Protein AF-A0A4Y2M8H1-F1 (afdb_monomer)

InterPro domains:
  IPR008042 Retrotransposon Pao-like, RNAseH-like domain [PF05380] (4-107)

pLDDT: mean 89.8, std 8.6, range [63.19, 97.5]

Nearest PDB structures (foldseek):
  6hix-assembly1_AJ  TM=5.050E-01  e=6.287E+00  Trypanosoma brucei brucei
  6xbw-assembly1_H  TM=2.424E-01  e=5.161E+00  Bos taurus

Structure (mmCIF, N/CA/C/O backbone):
data_AF-A0A4Y2M8H1-F1
#
_entry.id   AF-A0A4Y2M8H1-F1
#
loop_
_atom_site.group_PDB
_atom_site.id
_atom_site.type_symbol
_atom_site.label_atom_id
_atom_site.label_alt_id
_atom_site.label_comp_id
_atom_site.label_asym_id
_atom_site.label_entity_id
_atom_site.label_seq_id
_atom_site.pdbx_PDB_ins_code
_atom_site.Cartn_x
_atom_site.Cartn_y
_atom_site.Cartn_z
_atom_site.occupancy
_atom_site.B_iso_or_equiv
_atom_site.auth_seq_id
_atom_site.auth_comp_id
_atom_site.auth_asym_id
_atom_site.auth_atom_id
_atom_site.pdbx_PDB_model_num
ATOM 1 N N . MET A 1 1 ? -15.672 5.999 8.073 1.00 78.94 1 MET A N 1
ATOM 2 C CA . MET A 1 1 ? -15.414 4.549 7.891 1.00 78.94 1 MET A CA 1
ATOM 3 C C . MET A 1 1 ? -15.674 3.854 9.228 1.00 78.94 1 MET A C 1
ATOM 5 O O . MET A 1 1 ? -15.586 4.532 10.241 1.00 78.94 1 MET A O 1
ATOM 9 N N . GLY A 1 2 ? -16.079 2.578 9.264 1.00 87.12 2 GLY A N 1
ATOM 10 C CA . GLY A 1 2 ? -16.367 1.887 10.535 1.00 87.12 2 GLY A CA 1
ATOM 11 C C . GLY A 1 2 ? -15.095 1.478 11.292 1.00 87.12 2 GLY A C 1
ATOM 12 O O . GLY A 1 2 ? -14.047 1.300 10.670 1.00 87.12 2 GLY A O 1
ATOM 13 N N . ASN A 1 3 ? -15.206 1.294 12.612 1.00 91.75 3 ASN A N 1
ATOM 14 C CA . ASN A 1 3 ? -14.083 1.079 13.544 1.00 91.75 3 ASN A CA 1
ATOM 15 C C . ASN A 1 3 ? -14.041 -0.352 14.123 1.00 91.75 3 ASN A C 1
ATOM 17 O O . ASN A 1 3 ? -13.780 -0.539 15.311 1.00 91.75 3 ASN A O 1
ATOM 21 N N . THR A 1 4 ? -14.334 -1.355 13.293 1.00 96.56 4 THR A N 1
ATOM 22 C CA . THR A 1 4 ? -14.223 -2.787 13.633 1.00 96.56 4 THR A CA 1
ATOM 23 C C . THR A 1 4 ? -13.208 -3.465 12.724 1.00 96.56 4 THR A C 1
ATOM 25 O O . THR A 1 4 ? -12.966 -2.995 11.607 1.00 96.56 4 THR A O 1
ATOM 28 N N . LYS A 1 5 ? -12.652 -4.604 13.149 1.00 96.12 5 LYS A N 1
ATOM 29 C CA . LYS A 1 5 ? -11.734 -5.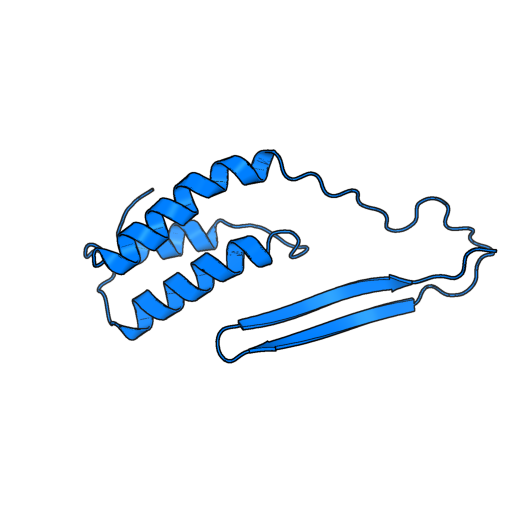406 12.325 1.00 96.12 5 LYS A CA 1
ATOM 30 C C . LYS A 1 5 ? -12.327 -5.727 10.949 1.00 96.12 5 LYS A C 1
ATOM 32 O O . LYS A 1 5 ? -11.655 -5.542 9.932 1.00 96.12 5 LYS A O 1
ATOM 37 N N . ARG A 1 6 ? -13.605 -6.125 10.899 1.00 96.88 6 ARG A N 1
ATOM 38 C CA . ARG A 1 6 ? -14.346 -6.375 9.651 1.00 96.88 6 ARG A CA 1
ATOM 39 C C . ARG A 1 6 ? -14.387 -5.141 8.754 1.00 96.88 6 ARG A C 1
ATOM 41 O O . ARG A 1 6 ? -14.130 -5.247 7.556 1.00 96.88 6 ARG A O 1
ATOM 48 N N . SER A 1 7 ? -14.703 -3.979 9.321 1.00 96.19 7 SER A N 1
ATOM 49 C CA . SER A 1 7 ? -14.792 -2.725 8.570 1.00 96.19 7 SER A CA 1
ATOM 50 C C . SER A 1 7 ? -13.434 -2.291 8.013 1.00 96.19 7 SER A C 1
ATOM 52 O O . SER A 1 7 ? -13.357 -1.903 6.844 1.00 96.19 7 SER A O 1
ATOM 54 N N . VAL A 1 8 ? -12.361 -2.400 8.806 1.00 96.50 8 VAL A N 1
ATOM 55 C CA . VAL A 1 8 ? -10.994 -2.103 8.348 1.00 96.50 8 VAL A CA 1
ATOM 56 C C . VAL A 1 8 ? -10.633 -3.004 7.173 1.00 96.50 8 VAL A C 1
ATOM 58 O O . VAL A 1 8 ? -10.349 -2.498 6.093 1.00 96.50 8 VAL A O 1
ATOM 61 N N . LEU A 1 9 ? -10.729 -4.328 7.335 1.00 95.75 9 LEU A N 1
ATOM 62 C CA . LEU A 1 9 ? -10.418 -5.295 6.275 1.00 95.75 9 LEU A CA 1
ATOM 63 C C . LEU A 1 9 ? -11.241 -5.047 5.007 1.00 95.75 9 LEU A C 1
ATOM 65 O O . LEU A 1 9 ? -10.680 -4.973 3.915 1.00 95.75 9 LEU A O 1
ATOM 69 N N . SER A 1 10 ? -12.556 -4.854 5.151 1.00 95.94 10 SER A N 1
ATOM 70 C CA . SER A 1 10 ? -13.438 -4.546 4.023 1.00 95.94 10 SER A CA 1
ATOM 71 C C . SER A 1 10 ? -13.049 -3.252 3.314 1.00 95.94 10 SER A C 1
ATOM 73 O O . SER A 1 10 ? -13.304 -3.131 2.119 1.00 95.94 10 SER A O 1
ATOM 75 N N . THR A 1 11 ? -12.510 -2.266 4.029 1.00 95.38 11 THR A N 1
ATOM 76 C CA . THR A 1 11 ? -12.099 -0.994 3.431 1.00 95.38 11 THR A CA 1
ATOM 77 C C . THR A 1 11 ? -10.748 -1.133 2.740 1.00 95.38 11 THR A C 1
ATOM 79 O O . THR A 1 11 ? -10.608 -0.717 1.594 1.00 95.38 11 THR A O 1
ATOM 82 N N . VAL A 1 12 ? -9.777 -1.783 3.386 1.00 94.75 12 VAL A N 1
ATOM 83 C CA . VAL A 1 12 ? -8.449 -2.053 2.812 1.00 94.75 12 VAL A CA 1
ATOM 84 C C . VAL A 1 12 ? -8.559 -2.880 1.534 1.00 94.75 12 VAL A C 1
ATOM 86 O O . VAL A 1 12 ? -7.887 -2.578 0.554 1.00 94.75 12 VAL A O 1
ATOM 89 N N . ALA A 1 13 ? -9.451 -3.873 1.503 1.00 94.31 13 ALA A N 1
ATOM 90 C CA . ALA A 1 13 ? -9.683 -4.712 0.329 1.00 94.31 13 ALA A CA 1
ATOM 91 C C . ALA A 1 13 ? -10.260 -3.953 -0.882 1.00 94.31 13 ALA A C 1
AT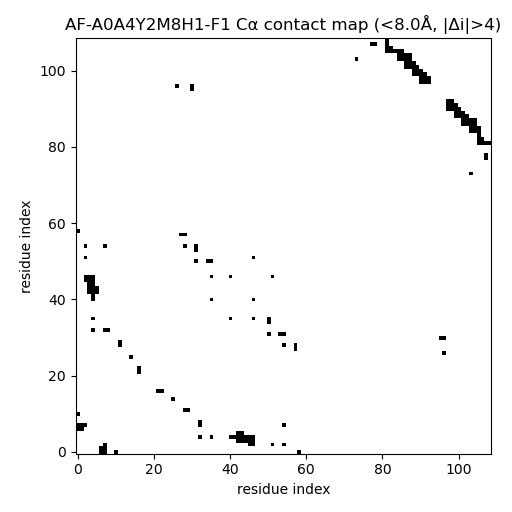OM 93 O O . ALA A 1 13 ? -10.177 -4.446 -2.002 1.00 94.31 13 ALA A O 1
ATOM 94 N N . ARG A 1 14 ? -10.838 -2.759 -0.683 1.00 93.94 14 ARG A N 1
ATOM 95 C CA . ARG A 1 14 ? -11.340 -1.906 -1.777 1.00 93.9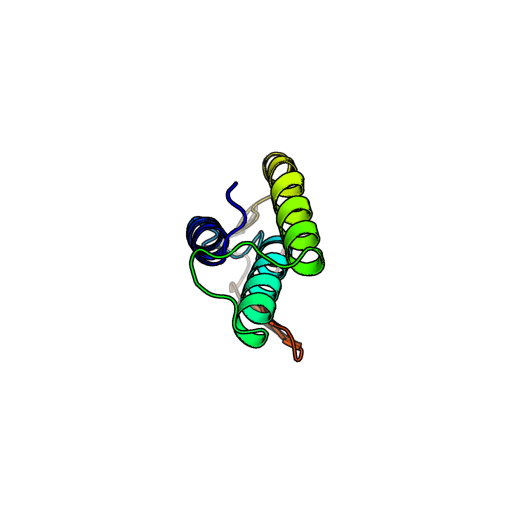4 14 ARG A CA 1
ATOM 96 C C . ARG A 1 14 ? -10.246 -1.069 -2.429 1.00 93.94 14 ARG A C 1
ATOM 98 O O . ARG A 1 14 ? -10.499 -0.444 -3.455 1.00 93.94 14 ARG A O 1
ATOM 105 N N . VAL A 1 15 ? -9.055 -1.016 -1.837 1.00 92.81 15 VAL A N 1
ATOM 106 C CA . VAL A 1 15 ? -7.940 -0.273 -2.413 1.00 92.81 15 VAL A CA 1
ATOM 107 C C . VAL A 1 15 ? -7.436 -1.019 -3.645 1.00 92.81 15 VAL A C 1
ATOM 109 O O . VAL A 1 15 ? -6.864 -2.102 -3.537 1.00 92.81 15 VAL A O 1
ATOM 112 N N . PHE A 1 16 ? -7.644 -0.421 -4.815 1.00 90.75 16 PHE A N 1
ATOM 113 C CA . PHE A 1 16 ? -7.191 -0.950 -6.095 1.00 90.75 16 PHE A CA 1
ATOM 114 C C . PHE A 1 16 ? -6.003 -0.130 -6.613 1.00 90.75 16 PHE A C 1
ATOM 116 O O . PHE A 1 16 ? -6.172 0.999 -7.067 1.00 90.75 16 PHE A O 1
ATOM 123 N N . ASP A 1 17 ? -4.801 -0.704 -6.532 1.00 91.06 17 ASP A N 1
ATOM 124 C CA . ASP A 1 17 ? -3.551 -0.101 -7.013 1.00 91.06 17 ASP A CA 1
ATOM 125 C C . ASP A 1 17 ? -2.735 -1.131 -7.815 1.00 91.06 17 ASP A C 1
ATOM 127 O O . ASP A 1 17 ? -1.803 -1.740 -7.286 1.00 91.06 17 ASP A O 1
ATOM 131 N N . PRO A 1 18 ? -3.094 -1.379 -9.087 1.00 88.88 18 PRO A N 1
ATOM 132 C CA . PRO A 1 18 ? -2.473 -2.431 -9.894 1.00 88.88 18 PRO A CA 1
ATOM 133 C C . PRO A 1 18 ? -0.994 -2.173 -10.206 1.00 88.88 18 PRO A C 1
ATOM 135 O O . PRO A 1 18 ? -0.274 -3.107 -10.540 1.00 88.88 18 PRO A O 1
ATOM 138 N N . LEU A 1 19 ? -0.542 -0.920 -10.119 1.00 88.00 19 LEU A N 1
ATOM 139 C CA . LEU A 1 19 ? 0.841 -0.532 -10.414 1.00 88.00 19 LEU A CA 1
ATOM 140 C C . LEU A 1 19 ? 1.671 -0.293 -9.153 1.00 88.00 19 LEU A C 1
ATOM 142 O O . LEU A 1 19 ? 2.866 -0.031 -9.250 1.00 88.00 19 LEU A O 1
ATOM 146 N N . GLY A 1 20 ? 1.052 -0.369 -7.977 1.00 91.06 20 GLY A N 1
ATOM 147 C CA . GLY A 1 20 ? 1.736 -0.180 -6.709 1.00 91.06 20 GLY A CA 1
ATOM 148 C C . GLY A 1 20 ? 2.188 1.258 -6.440 1.00 91.06 20 GLY A C 1
ATOM 149 O O . GLY A 1 20 ? 3.013 1.459 -5.549 1.00 91.06 20 GLY A O 1
ATOM 150 N N . PHE A 1 21 ? 1.673 2.260 -7.157 1.00 89.69 21 PHE A N 1
ATOM 151 C CA . PHE A 1 21 ? 2.108 3.652 -7.011 1.00 89.69 21 PHE A CA 1
ATOM 152 C C . PHE A 1 21 ? 1.806 4.248 -5.636 1.00 89.69 21 PHE A C 1
ATOM 154 O O . PHE A 1 21 ? 2.574 5.064 -5.129 1.00 89.69 21 PHE A O 1
ATOM 161 N N . ILE A 1 22 ? 0.703 3.832 -5.020 1.00 93.19 22 ILE A N 1
ATOM 162 C CA . ILE A 1 22 ? 0.334 4.242 -3.667 1.00 93.19 22 ILE A CA 1
ATOM 163 C C . ILE A 1 22 ? 0.731 3.185 -2.631 1.00 93.19 22 ILE A C 1
ATOM 165 O O . ILE A 1 22 ? 0.353 3.306 -1.465 1.00 93.19 22 ILE A O 1
ATOM 169 N N . SER A 1 23 ? 1.543 2.183 -2.991 1.00 92.50 23 SER A N 1
ATOM 170 C CA . SER A 1 23 ? 2.050 1.174 -2.047 1.00 92.50 23 SER A CA 1
ATOM 171 C C . SER A 1 23 ? 2.651 1.767 -0.766 1.00 92.50 23 SER A C 1
ATOM 173 O O . SER A 1 23 ? 2.324 1.243 0.301 1.00 92.50 23 SER A O 1
ATOM 175 N N . PRO A 1 24 ? 3.429 2.875 -0.790 1.00 91.38 24 PRO A N 1
ATOM 176 C CA . PRO A 1 24 ? 3.938 3.503 0.438 1.00 91.38 24 PRO A CA 1
ATOM 177 C C . PRO A 1 24 ? 2.834 4.014 1.378 1.00 91.38 24 PRO A C 1
ATOM 179 O O . PRO A 1 24 ? 3.001 4.061 2.596 1.00 91.38 24 PRO A O 1
ATOM 182 N N . PHE A 1 25 ? 1.671 4.372 0.834 1.00 94.50 25 PHE A N 1
ATOM 183 C CA . PHE A 1 25 ? 0.500 4.757 1.613 1.00 94.50 25 PHE A CA 1
ATOM 184 C C . PHE A 1 25 ? -0.269 3.527 2.121 1.00 94.50 25 PHE A C 1
ATOM 186 O O . PHE A 1 25 ? -0.664 3.479 3.291 1.00 94.50 25 PHE A O 1
ATOM 193 N N . VAL A 1 26 ? -0.458 2.524 1.257 1.00 94.62 26 VAL A N 1
ATOM 194 C CA . VAL A 1 26 ? -1.241 1.303 1.521 1.00 94.62 26 VAL A CA 1
ATOM 195 C C . VAL A 1 26 ? -0.536 0.359 2.495 1.00 94.62 26 VAL A C 1
ATOM 197 O O . VAL A 1 26 ? -1.190 -0.295 3.306 1.00 94.62 26 VAL A O 1
ATOM 200 N N . VAL A 1 27 ? 0.796 0.306 2.487 1.00 94.69 27 VAL A N 1
ATOM 201 C CA . VAL A 1 27 ? 1.555 -0.534 3.425 1.00 94.69 27 VAL A CA 1
ATOM 202 C C . VAL A 1 27 ? 1.241 -0.198 4.881 1.00 94.69 27 VAL A C 1
ATOM 204 O O . VAL A 1 27 ? 1.143 -1.100 5.708 1.00 94.69 27 VAL A O 1
ATOM 207 N N . ARG A 1 28 ? 0.991 1.079 5.196 1.00 95.56 28 ARG A N 1
ATOM 208 C CA . ARG A 1 28 ? 0.689 1.530 6.562 1.00 95.56 28 ARG A CA 1
ATOM 209 C C . ARG A 1 28 ? -0.575 0.869 7.107 1.00 95.56 28 ARG A C 1
ATOM 211 O O . ARG A 1 28 ? -0.590 0.432 8.254 1.00 95.56 28 ARG A O 1
ATOM 218 N N . VAL A 1 29 ? -1.610 0.731 6.274 1.00 95.88 29 VAL A N 1
ATOM 219 C CA . VAL A 1 29 ? -2.850 0.063 6.685 1.00 95.88 29 VAL A CA 1
ATOM 220 C C . VAL A 1 29 ? -2.742 -1.460 6.631 1.00 95.88 29 VAL A C 1
ATOM 222 O O . VAL A 1 29 ? -3.347 -2.136 7.454 1.00 95.88 29 VAL A O 1
ATOM 225 N N . LYS A 1 30 ? -1.922 -2.027 5.735 1.00 94.94 30 LYS A N 1
ATOM 226 C CA . LYS A 1 30 ? -1.620 -3.470 5.759 1.00 94.94 30 LYS A CA 1
ATOM 227 C C . LYS A 1 30 ? -0.888 -3.871 7.042 1.00 94.94 30 LYS A C 1
ATOM 229 O O . LYS A 1 30 ? -1.248 -4.879 7.642 1.00 94.94 30 LYS A O 1
ATOM 234 N N . LYS A 1 31 ? 0.059 -3.046 7.501 1.00 95.56 31 LYS A N 1
ATOM 235 C CA . LYS A 1 31 ? 0.694 -3.195 8.814 1.00 95.56 31 LYS A CA 1
ATOM 236 C C . LYS A 1 31 ? -0.339 -3.108 9.939 1.00 95.56 31 LYS A C 1
ATOM 238 O O . LYS A 1 31 ? -0.365 -3.970 10.802 1.00 95.56 31 LYS A O 1
ATOM 243 N N . LEU A 1 32 ? -1.230 -2.115 9.906 1.00 96.25 32 LEU A N 1
ATOM 244 C CA . LEU A 1 32 ? -2.294 -2.000 10.908 1.00 96.25 32 LEU A CA 1
ATOM 245 C C . LEU A 1 32 ? -3.195 -3.244 10.943 1.00 96.25 32 LEU A C 1
ATOM 247 O O . LEU A 1 32 ? -3.569 -3.704 12.015 1.00 96.25 32 LEU A O 1
ATOM 251 N N . VAL A 1 33 ? -3.529 -3.812 9.782 1.00 95.75 33 VAL A N 1
ATOM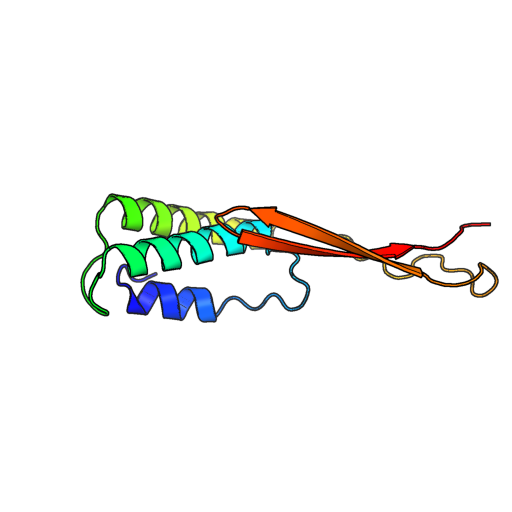 252 C CA . VAL A 1 33 ? -4.272 -5.074 9.711 1.00 95.75 33 VAL A CA 1
ATOM 253 C C . VAL A 1 33 ? -3.500 -6.190 10.418 1.00 95.75 33 VAL A C 1
ATOM 255 O O . VAL A 1 33 ? -4.114 -6.895 11.211 1.00 95.75 33 VAL A O 1
ATOM 258 N N . GLN A 1 34 ? -2.188 -6.329 10.192 1.00 95.06 34 GLN A N 1
ATOM 259 C CA . GLN A 1 34 ? -1.354 -7.301 10.917 1.00 95.06 34 GLN A CA 1
ATOM 260 C C . GLN A 1 34 ? -1.415 -7.080 12.435 1.00 95.06 34 GLN A C 1
ATOM 262 O O . GLN A 1 34 ? -1.733 -8.020 13.155 1.00 95.06 34 GLN A O 1
ATOM 267 N N . GLU A 1 35 ? -1.241 -5.840 12.906 1.00 95.56 35 GLU A N 1
ATOM 268 C CA . GLU A 1 35 ? -1.333 -5.496 14.336 1.00 95.56 35 GLU A CA 1
ATOM 269 C C . GLU A 1 35 ? -2.700 -5.903 14.928 1.00 95.56 35 GLU A C 1
ATOM 271 O O . GLU A 1 35 ? -2.758 -6.520 15.988 1.00 95.56 35 GLU A O 1
ATOM 276 N N . ILE A 1 36 ? -3.811 -5.641 14.220 1.00 95.94 36 ILE A N 1
ATOM 277 C CA . ILE A 1 36 ? -5.170 -6.050 14.633 1.00 95.94 36 ILE A CA 1
ATOM 278 C C . ILE A 1 36 ? -5.295 -7.581 14.749 1.00 95.94 36 ILE A C 1
ATOM 280 O O . ILE A 1 36 ? -6.024 -8.085 15.611 1.00 95.94 36 ILE A O 1
ATOM 284 N N . TRP A 1 37 ? -4.642 -8.331 13.859 1.00 95.12 37 TRP A N 1
ATOM 285 C CA . TRP A 1 37 ? -4.641 -9.795 13.903 1.00 95.12 37 TRP A CA 1
ATOM 286 C C . TRP A 1 37 ? -3.827 -10.334 15.076 1.00 95.12 37 TRP A C 1
ATOM 288 O O . TRP A 1 37 ? -4.309 -11.239 15.752 1.00 95.12 37 TRP A O 1
ATOM 298 N N . GLU A 1 38 ? -2.650 -9.767 15.333 1.00 95.50 38 GLU A N 1
ATOM 299 C CA . GLU A 1 38 ? -1.743 -10.188 16.409 1.00 95.50 38 GLU A CA 1
ATOM 300 C C . GLU A 1 38 ? -2.381 -10.063 17.795 1.00 95.50 38 GLU A C 1
ATOM 302 O O . GLU A 1 38 ? -2.210 -10.945 18.633 1.00 95.50 38 GLU A O 1
ATOM 307 N N . ILE A 1 39 ? -3.173 -9.013 18.024 1.00 95.06 39 ILE A N 1
ATOM 308 C CA . ILE A 1 39 ? -3.851 -8.803 19.311 1.00 95.06 39 ILE A CA 1
ATOM 309 C C . ILE A 1 39 ? -5.181 -9.564 19.450 1.00 95.06 39 ILE A C 1
ATOM 311 O O . ILE A 1 39 ? -5.846 -9.457 20.478 1.00 95.06 39 ILE A O 1
ATOM 315 N N . GLY A 1 40 ? -5.599 -10.316 18.426 1.00 93.31 40 GLY A N 1
ATOM 316 C CA . GLY A 1 40 ? -6.750 -11.219 18.521 1.00 93.31 40 GLY A CA 1
ATOM 317 C C . GLY A 1 40 ? -8.122 -10.542 18.632 1.00 93.31 40 GLY A C 1
ATOM 318 O O . GLY A 1 40 ? -9.036 -11.123 19.207 1.00 93.31 40 GLY A O 1
ATOM 319 N N . VAL A 1 41 ? -8.302 -9.335 18.083 1.00 93.06 41 VAL A N 1
ATOM 320 C CA . VAL A 1 41 ? -9.602 -8.633 18.117 1.00 93.06 41 VAL A CA 1
ATOM 321 C C . VAL A 1 41 ? -10.658 -9.383 17.293 1.00 93.06 41 VAL A C 1
ATOM 323 O O . VAL A 1 41 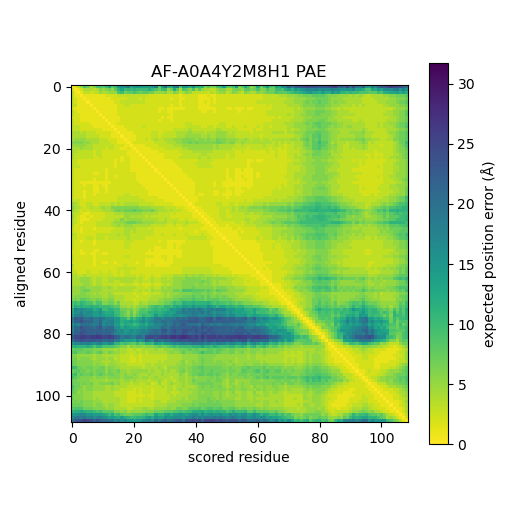? -10.401 -9.798 16.154 1.00 93.06 41 VAL A O 1
ATOM 326 N N . ASP A 1 42 ? -11.856 -9.526 17.865 1.00 95.19 42 ASP A N 1
ATOM 327 C CA . ASP A 1 42 ? -13.029 -10.091 17.190 1.00 95.19 42 ASP A CA 1
ATOM 328 C C . ASP A 1 42 ? -13.487 -9.256 15.984 1.00 95.19 42 ASP A C 1
ATOM 330 O O . ASP A 1 42 ? -13.226 -8.063 15.859 1.00 95.19 42 ASP A O 1
ATOM 334 N N . TRP A 1 43 ? -14.207 -9.888 15.058 1.00 95.12 43 TRP A N 1
ATOM 335 C CA . TRP A 1 43 ? -14.592 -9.268 13.785 1.00 95.12 43 TRP A CA 1
ATOM 336 C C . TRP A 1 43 ? -15.382 -7.963 13.927 1.00 95.12 43 TRP A C 1
ATOM 338 O O . TRP A 1 43 ? -15.110 -6.999 13.206 1.00 95.12 43 TRP A O 1
ATOM 348 N N . ASP A 1 44 ? -16.353 -7.944 14.838 1.00 95.75 44 ASP A N 1
ATOM 349 C CA . ASP A 1 44 ? -17.332 -6.863 14.986 1.00 95.75 44 ASP A CA 1
ATOM 350 C C . ASP A 1 44 ? -17.149 -6.063 16.286 1.00 95.75 44 ASP A C 1
ATOM 352 O O . ASP A 1 44 ? -17.914 -5.137 16.563 1.00 95.75 44 ASP A O 1
ATOM 356 N N . SER A 1 45 ? -16.110 -6.369 17.067 1.00 93.75 45 SER A N 1
ATOM 357 C CA . SER A 1 45 ? -15.750 -5.578 18.240 1.00 93.75 45 SER A CA 1
ATOM 358 C C . SER A 1 45 ? -15.048 -4.279 17.833 1.00 93.75 45 SER A C 1
ATOM 360 O O . SER A 1 45 ? -14.487 -4.139 16.738 1.00 93.75 45 SER A O 1
ATOM 362 N N . LYS A 1 46 ? -15.125 -3.283 18.720 1.00 94.62 46 LYS A N 1
ATOM 363 C CA . LYS A 1 46 ? -14.439 -2.005 18.521 1.00 94.62 46 LYS A CA 1
ATOM 364 C C . LYS A 1 46 ? -12.933 -2.208 18.626 1.00 94.62 46 LYS A C 1
ATOM 366 O O . LYS A 1 46 ? -12.461 -2.918 19.511 1.00 94.62 46 LYS A O 1
ATOM 371 N N . LEU A 1 47 ? -12.193 -1.533 17.751 1.00 96.56 47 LEU A N 1
ATOM 372 C CA . LEU A 1 47 ? -10.740 -1.473 17.857 1.00 96.56 47 LEU A CA 1
ATOM 373 C C . LEU A 1 47 ? -10.315 -0.804 19.176 1.00 96.56 47 LEU A C 1
ATOM 375 O O . LEU A 1 47 ? -10.932 0.198 19.558 1.00 96.56 47 LEU A O 1
ATOM 379 N N . PRO A 1 48 ? -9.246 -1.299 19.825 1.00 96.31 48 PRO A N 1
ATOM 380 C CA . PRO A 1 48 ? -8.547 -0.574 20.880 1.00 96.31 48 PRO A CA 1
ATOM 381 C C . PRO A 1 48 ? -8.132 0.829 20.426 1.00 96.31 48 PRO A C 1
ATOM 383 O O . PRO A 1 48 ? -7.912 1.064 19.233 1.00 96.31 48 PRO A O 1
ATOM 386 N N . ASP A 1 49 ? -8.040 1.770 21.365 1.00 96.25 49 ASP A N 1
ATOM 387 C CA . ASP A 1 49 ? -7.847 3.187 21.042 1.00 96.25 49 ASP A CA 1
ATOM 388 C C . ASP A 1 49 ? -6.567 3.464 20.247 1.00 96.25 49 ASP A C 1
ATOM 390 O O . ASP A 1 49 ? -6.586 4.275 19.322 1.00 96.25 49 ASP A O 1
ATOM 394 N N . ASP A 1 50 ? -5.478 2.757 20.533 1.00 96.19 50 ASP A N 1
ATOM 395 C CA . ASP A 1 50 ? -4.207 2.892 19.822 1.00 96.19 50 ASP A CA 1
ATOM 396 C C . ASP A 1 50 ? -4.326 2.508 18.335 1.00 96.19 50 ASP A C 1
ATOM 398 O O . ASP A 1 50 ? -3.845 3.236 17.459 1.00 96.19 50 ASP A O 1
ATOM 402 N N . LEU A 1 51 ? -5.027 1.412 18.026 1.00 96.69 51 LEU A N 1
ATOM 403 C CA . LEU A 1 51 ? -5.269 0.969 16.650 1.00 96.69 51 LEU A CA 1
ATOM 404 C C . LEU A 1 51 ? -6.329 1.826 15.957 1.00 96.69 51 LEU A C 1
ATOM 406 O O . LEU A 1 51 ? -6.203 2.135 14.770 1.00 96.69 51 LEU A O 1
ATOM 410 N N . ARG A 1 52 ? -7.354 2.252 16.700 1.00 97.12 52 ARG A N 1
ATOM 411 C CA . ARG A 1 52 ? -8.407 3.143 16.209 1.00 97.12 52 ARG A CA 1
ATOM 412 C C . ARG A 1 52 ? -7.835 4.492 15.777 1.00 97.12 52 ARG A C 1
ATOM 414 O O . ARG A 1 52 ? -8.176 4.961 14.698 1.00 97.12 52 ARG A O 1
ATOM 421 N N . ILE A 1 53 ? -6.932 5.085 16.557 1.00 97.50 53 ILE A N 1
ATOM 422 C CA . ILE A 1 53 ? -6.286 6.360 16.212 1.00 97.50 53 ILE A CA 1
ATOM 423 C C . ILE A 1 53 ? -5.447 6.218 14.933 1.00 97.50 53 ILE A C 1
ATOM 425 O O . ILE A 1 53 ? -5.531 7.066 14.043 1.00 97.50 53 ILE A O 1
ATOM 429 N N . LYS A 1 54 ? -4.670 5.131 14.796 1.00 97.12 54 LYS A N 1
ATOM 430 C CA . LYS A 1 54 ? -3.915 4.837 13.561 1.00 97.12 54 LYS A CA 1
ATOM 431 C C . LYS A 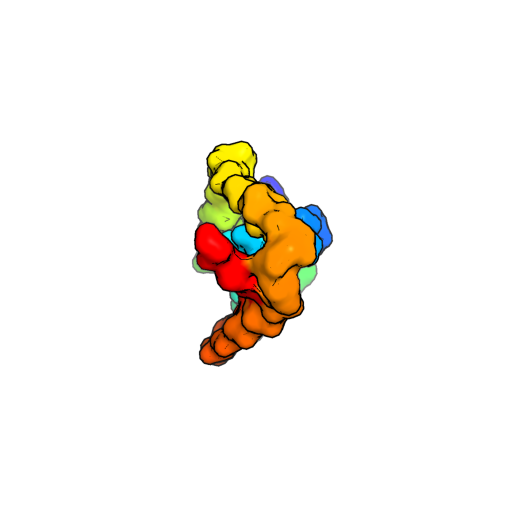1 54 ? -4.847 4.679 12.355 1.00 97.12 54 LYS A C 1
ATOM 433 O O . LYS A 1 54 ? -4.558 5.219 11.286 1.00 97.12 54 LYS A O 1
ATOM 438 N N . TRP A 1 55 ? -5.959 3.964 12.534 1.00 97.38 55 TRP A N 1
ATOM 439 C CA . TRP A 1 55 ? -6.981 3.761 11.508 1.00 97.38 55 TRP A CA 1
ATOM 440 C C . TRP A 1 55 ? -7.609 5.080 11.060 1.00 97.38 55 TRP A C 1
ATOM 442 O O . TRP A 1 55 ? -7.600 5.391 9.871 1.00 97.38 55 TRP A O 1
ATOM 452 N N . GLU A 1 56 ? -8.108 5.875 12.005 1.00 96.94 56 GLU A N 1
ATOM 453 C CA . GLU A 1 56 ? -8.757 7.160 11.742 1.00 96.94 56 GLU A CA 1
ATOM 454 C C . GLU A 1 56 ? -7.797 8.135 11.060 1.00 96.94 56 GLU A C 1
ATOM 456 O O . GLU A 1 56 ? -8.171 8.771 10.076 1.00 96.94 56 GLU A O 1
ATOM 461 N N . LYS A 1 57 ? -6.533 8.187 11.500 1.00 96.75 57 LYS A N 1
ATOM 462 C CA . LYS A 1 57 ? -5.497 8.984 10.838 1.00 96.75 57 LYS A CA 1
ATOM 463 C C . LYS A 1 57 ? -5.309 8.568 9.381 1.00 96.75 57 LYS A C 1
ATOM 465 O O . LYS A 1 57 ? -5.347 9.420 8.497 1.00 96.75 57 LYS A O 1
ATOM 470 N N . TRP A 1 58 ? -5.143 7.270 9.119 1.00 96.94 58 TRP A N 1
ATOM 471 C CA . TRP A 1 58 ? -5.007 6.770 7.751 1.00 96.94 58 TRP A CA 1
ATOM 472 C C . TRP A 1 58 ? -6.238 7.122 6.906 1.00 96.94 58 TRP A C 1
ATOM 474 O O . TRP A 1 58 ? -6.077 7.597 5.786 1.00 96.94 58 TRP A O 1
ATOM 484 N N . CYS A 1 59 ? -7.449 6.976 7.460 1.00 95.50 59 CYS A N 1
ATOM 485 C CA . CYS A 1 59 ? -8.701 7.358 6.802 1.00 95.50 59 CYS A CA 1
ATOM 486 C C . CYS A 1 59 ? -8.725 8.842 6.423 1.00 95.50 59 CYS A C 1
ATOM 488 O O . CYS A 1 59 ? -9.055 9.169 5.286 1.00 95.50 59 CYS A O 1
ATOM 490 N N . CYS A 1 60 ? -8.365 9.737 7.345 1.00 95.25 60 CYS A N 1
ATOM 491 C CA . CYS A 1 60 ? -8.334 11.178 7.093 1.00 95.25 60 CYS A CA 1
ATOM 492 C C . CYS A 1 60 ? -7.345 11.546 5.979 1.00 95.25 60 CYS A C 1
ATOM 494 O O . CYS A 1 60 ? -7.652 12.381 5.132 1.00 95.25 60 CYS A O 1
ATOM 496 N N . GLU A 1 61 ? -6.186 10.889 5.938 1.00 94.69 61 GLU A N 1
ATOM 497 C CA . GLU A 1 61 ? -5.163 11.130 4.917 1.00 94.69 61 GLU A CA 1
ATOM 498 C C . GLU A 1 61 ? -5.547 10.577 3.531 1.00 94.69 61 GLU A C 1
ATOM 500 O O . GLU A 1 61 ? -4.961 10.995 2.534 1.00 94.69 61 GLU A O 1
ATOM 505 N N . THR A 1 62 ? -6.538 9.674 3.426 1.00 92.31 62 THR A N 1
ATOM 506 C CA . THR A 1 62 ? -6.972 9.138 2.116 1.00 92.31 62 THR A CA 1
ATOM 507 C C . THR A 1 62 ? -7.471 10.224 1.169 1.00 92.31 62 THR A C 1
ATOM 509 O O . THR A 1 62 ? -7.287 10.094 -0.039 1.00 92.31 62 THR A O 1
ATOM 512 N N . GLY A 1 63 ? -8.051 11.309 1.699 1.00 89.31 63 GLY A N 1
ATOM 513 C CA . GLY A 1 63 ? -8.503 12.442 0.893 1.00 89.31 63 GLY A CA 1
ATOM 514 C C . GLY A 1 63 ? -7.363 13.097 0.112 1.00 89.31 63 GLY A C 1
ATOM 515 O O . GLY A 1 63 ? -7.558 13.476 -1.032 1.00 89.31 63 GLY A O 1
ATOM 516 N N . CYS A 1 64 ? -6.148 13.130 0.666 1.00 90.75 64 CYS A N 1
ATOM 517 C CA . CYS A 1 64 ? -4.981 13.717 0.005 1.00 90.75 64 CYS A CA 1
ATOM 518 C C . CYS A 1 64 ? -4.487 12.892 -1.197 1.00 90.75 64 CYS A C 1
ATOM 520 O O . CYS A 1 64 ? -3.703 13.386 -2.006 1.00 90.75 64 CYS A O 1
ATOM 522 N N . LEU A 1 65 ? -4.927 11.635 -1.346 1.00 90.75 65 LEU A N 1
ATOM 523 C CA . LEU A 1 65 ? -4.534 10.803 -2.487 1.00 90.75 65 LEU A CA 1
ATOM 524 C C . LEU A 1 65 ? -5.077 11.333 -3.816 1.00 90.75 65 LEU A C 1
ATOM 526 O O . LEU A 1 65 ? -4.479 11.056 -4.855 1.00 90.75 65 LEU A O 1
ATOM 530 N N . SER A 1 66 ? -6.171 12.105 -3.808 1.00 89.25 66 SER A N 1
ATOM 531 C CA . SER A 1 66 ? -6.701 12.729 -5.028 1.00 89.25 66 SER A CA 1
ATOM 532 C C . SER A 1 66 ? -5.742 13.742 -5.643 1.00 89.25 66 SER A C 1
ATOM 534 O O . SER A 1 66 ? -5.823 14.006 -6.846 1.00 89.25 66 SER A O 1
ATOM 536 N N . ASP A 1 67 ? -4.832 14.283 -4.836 1.00 91.25 67 ASP A N 1
ATOM 537 C CA . ASP A 1 67 ? -3.895 15.332 -5.234 1.00 91.25 67 ASP A CA 1
ATOM 538 C C . ASP A 1 67 ? -2.565 14.752 -5.723 1.00 91.25 67 ASP A C 1
ATOM 540 O O . ASP A 1 67 ? -1.758 15.449 -6.338 1.00 91.25 67 ASP A O 1
ATOM 544 N N . VAL A 1 68 ? -2.348 13.449 -5.520 1.00 90.62 68 VAL A N 1
ATOM 545 C CA . VAL A 1 68 ? -1.164 12.756 -6.016 1.00 90.62 68 VAL A CA 1
ATOM 546 C C . VAL A 1 68 ? -1.212 12.731 -7.545 1.00 90.62 68 VAL A C 1
ATOM 548 O O . VAL A 1 68 ? -2.131 12.200 -8.176 1.00 90.62 68 VAL A O 1
ATOM 551 N N . ARG A 1 69 ? -0.198 13.336 -8.160 1.00 90.50 69 ARG A N 1
ATOM 552 C CA . ARG A 1 69 ? 0.026 13.332 -9.606 1.00 90.50 69 ARG A CA 1
ATOM 553 C C . ARG A 1 69 ? 1.353 12.643 -9.870 1.00 90.50 69 ARG A C 1
ATOM 555 O O . ARG A 1 69 ? 2.391 13.084 -9.391 1.00 90.50 69 ARG A O 1
ATOM 562 N N . ILE A 1 70 ? 1.308 11.556 -10.633 1.00 87.56 70 ILE A N 1
ATOM 563 C CA . ILE A 1 70 ? 2.495 10.802 -11.035 1.00 87.56 70 ILE A CA 1
ATOM 564 C C . ILE A 1 70 ? 2.607 10.935 -12.541 1.00 87.56 70 ILE A C 1
ATOM 566 O O . ILE A 1 70 ? 1.729 10.476 -13.274 1.00 87.56 70 ILE A O 1
ATOM 570 N N . ASN A 1 71 ? 3.676 11.582 -12.998 1.00 86.31 71 ASN A N 1
ATOM 571 C CA . ASN A 1 71 ? 3.947 11.675 -14.420 1.00 86.31 71 ASN A CA 1
ATOM 572 C C . ASN A 1 71 ? 4.337 10.285 -14.940 1.00 86.31 71 ASN A C 1
ATOM 574 O O . ASN A 1 71 ? 5.350 9.724 -14.522 1.00 86.31 71 ASN A O 1
ATOM 578 N N . ARG A 1 72 ? 3.516 9.704 -15.818 1.00 80.44 72 ARG A N 1
ATOM 579 C CA . ARG A 1 72 ? 3.785 8.384 -16.396 1.00 80.44 72 ARG A CA 1
ATOM 580 C C . ARG A 1 72 ? 4.622 8.544 -17.656 1.00 80.44 72 ARG A C 1
ATOM 582 O O . ARG A 1 72 ? 4.090 8.830 -18.723 1.00 80.44 72 ARG A O 1
ATOM 589 N N . CYS A 1 73 ? 5.919 8.309 -17.530 1.00 73.44 73 CYS A N 1
ATOM 590 C CA . CYS A 1 73 ? 6.829 8.209 -18.660 1.00 73.44 73 CYS A CA 1
ATOM 591 C C . CYS A 1 73 ? 7.196 6.739 -18.863 1.00 73.44 73 CYS A C 1
ATOM 593 O O . CYS A 1 73 ? 8.073 6.224 -18.178 1.00 73.44 73 CYS A O 1
ATOM 595 N N . TYR A 1 74 ? 6.492 6.047 -19.760 1.00 70.69 74 TYR A N 1
ATOM 596 C CA . TYR A 1 74 ? 6.947 4.723 -20.191 1.00 70.69 74 TYR A CA 1
ATOM 597 C C . TYR A 1 74 ? 7.888 4.837 -21.390 1.00 70.69 74 TYR A C 1
ATOM 599 O O . TYR A 1 74 ? 8.926 4.194 -21.384 1.00 70.69 74 TYR A O 1
ATOM 607 N N . PHE A 1 75 ? 7.559 5.689 -22.371 1.00 73.31 75 PHE A N 1
ATOM 608 C CA . PHE A 1 75 ? 8.293 5.787 -23.641 1.00 73.31 75 PHE A CA 1
ATOM 609 C C . PHE A 1 75 ? 8.252 7.200 -24.258 1.00 73.31 75 PHE A C 1
ATOM 611 O O . PHE A 1 75 ? 8.233 7.337 -25.481 1.00 73.31 75 PHE A O 1
ATOM 618 N N . SER A 1 76 ? 8.152 8.275 -23.460 1.00 66.19 76 SER A N 1
ATOM 619 C CA . SER A 1 76 ? 8.161 9.620 -24.059 1.00 66.19 76 SER A CA 1
ATOM 620 C C . SER A 1 76 ? 9.528 9.873 -24.693 1.00 66.19 76 SER A C 1
ATOM 622 O O . SER A 1 76 ? 10.533 9.818 -23.987 1.00 66.19 76 SER A O 1
ATOM 624 N N . ASN A 1 77 ? 9.552 10.154 -25.997 1.00 68.50 77 ASN A N 1
ATOM 625 C CA . ASN A 1 77 ? 10.772 10.311 -26.797 1.00 68.50 77 ASN A CA 1
ATOM 626 C C . ASN A 1 77 ? 11.617 9.028 -26.907 1.00 68.50 77 ASN A C 1
ATOM 628 O O . ASN A 1 77 ? 12.828 9.111 -27.087 1.00 68.50 77 ASN A O 1
ATOM 632 N N . TRP A 1 78 ? 10.991 7.848 -26.793 1.00 68.56 78 TRP A N 1
ATOM 633 C CA . TRP A 1 78 ? 11.634 6.596 -27.189 1.00 68.56 78 TRP A CA 1
ATOM 634 C C . TRP A 1 78 ? 11.903 6.631 -28.691 1.00 68.56 78 TRP A C 1
ATOM 636 O O . TRP A 1 78 ? 10.968 6.561 -29.496 1.00 68.56 78 TRP A O 1
ATOM 646 N N . ASP A 1 79 ? 13.173 6.763 -29.053 1.00 69.19 79 ASP A N 1
ATOM 647 C CA . ASP A 1 79 ? 13.609 6.523 -30.414 1.00 69.19 79 ASP A CA 1
ATOM 648 C C . ASP A 1 79 ? 13.583 5.010 -30.65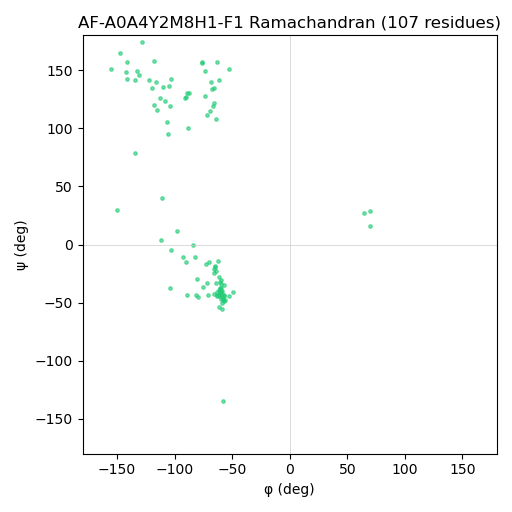1 1.00 69.19 79 ASP A C 1
ATOM 650 O O . ASP A 1 79 ? 14.137 4.249 -29.866 1.00 69.19 79 ASP A O 1
ATOM 654 N N . ARG A 1 80 ? 12.917 4.551 -31.714 1.00 66.12 80 ARG A N 1
ATOM 655 C CA . ARG A 1 80 ? 12.963 3.122 -32.068 1.00 66.12 80 ARG A CA 1
ATOM 656 C C . ARG A 1 80 ? 14.368 2.680 -32.467 1.00 66.12 80 ARG A C 1
ATOM 658 O O . ARG A 1 80 ? 14.625 1.479 -32.445 1.00 66.12 80 ARG A O 1
ATOM 665 N N . ASP A 1 81 ? 15.219 3.640 -32.818 1.00 71.19 81 ASP A N 1
ATOM 666 C CA . ASP A 1 81 ? 16.614 3.424 -33.166 1.00 71.19 81 ASP A CA 1
ATOM 667 C C . ASP A 1 81 ? 17.539 3.521 -31.934 1.00 71.19 81 ASP A C 1
ATOM 669 O O . ASP A 1 81 ? 18.667 3.024 -31.978 1.00 71.19 81 ASP A O 1
ATOM 673 N N . ALA A 1 82 ? 17.059 4.072 -30.805 1.00 65.88 82 ALA A N 1
ATOM 674 C CA . ALA A 1 82 ? 17.695 3.871 -29.504 1.00 65.88 82 ALA A CA 1
ATOM 675 C C . ALA A 1 82 ? 17.525 2.395 -29.117 1.00 65.88 82 ALA A C 1
ATOM 677 O O . ALA A 1 82 ? 16.446 1.850 -29.289 1.00 65.88 82 ALA A O 1
ATOM 678 N N . GLY A 1 83 ? 18.592 1.739 -28.651 1.00 71.12 83 GLY A N 1
ATOM 679 C CA . GLY A 1 83 ? 18.743 0.274 -28.626 1.00 71.12 83 GLY A CA 1
ATOM 680 C C . GLY A 1 83 ? 17.688 -0.571 -27.874 1.00 71.12 83 GLY A C 1
ATOM 681 O O . GLY A 1 83 ? 16.483 -0.489 -28.070 1.00 71.12 83 GLY A O 1
ATOM 682 N N . GLY A 1 84 ? 18.128 -1.537 -27.069 1.00 80.50 84 GLY A N 1
ATOM 683 C CA . GLY A 1 84 ? 17.201 -2.408 -26.330 1.00 80.50 84 GLY A CA 1
ATOM 684 C C . GLY A 1 84 ? 16.535 -1.687 -25.150 1.00 80.50 84 GLY A C 1
ATOM 685 O O . GLY A 1 84 ? 17.154 -0.833 -24.521 1.00 80.50 84 GLY A O 1
ATOM 686 N N . ILE A 1 85 ? 15.300 -2.070 -24.802 1.00 85.81 85 ILE A N 1
ATOM 687 C CA . ILE A 1 85 ? 14.669 -1.677 -23.530 1.00 85.81 85 ILE A CA 1
ATOM 688 C C . ILE A 1 85 ? 15.010 -2.725 -22.475 1.00 85.81 85 ILE A C 1
ATOM 690 O O . ILE A 1 85 ? 14.740 -3.913 -22.659 1.00 85.81 85 ILE A O 1
ATOM 694 N N . GLU A 1 86 ? 15.550 -2.280 -21.346 1.00 89.44 86 GLU A N 1
ATOM 695 C CA . GLU A 1 86 ? 15.836 -3.126 -20.192 1.00 89.44 86 GLU A CA 1
ATOM 696 C C . GLU A 1 86 ? 14.783 -2.909 -19.101 1.00 89.44 86 GLU A C 1
ATOM 698 O O . GLU A 1 86 ? 14.344 -1.785 -18.853 1.00 89.44 86 GLU A O 1
ATOM 703 N N . MET A 1 87 ? 14.399 -3.980 -18.403 1.00 91.25 87 MET A N 1
ATOM 704 C CA . MET A 1 87 ? 13.603 -3.885 -17.180 1.00 91.25 87 MET A CA 1
ATOM 705 C C . MET A 1 87 ? 14.507 -4.117 -15.976 1.00 91.25 87 MET A C 1
ATOM 707 O O . MET A 1 87 ? 15.106 -5.181 -15.837 1.00 91.25 87 MET A O 1
ATOM 711 N N . HIS A 1 88 ? 14.602 -3.121 -15.103 1.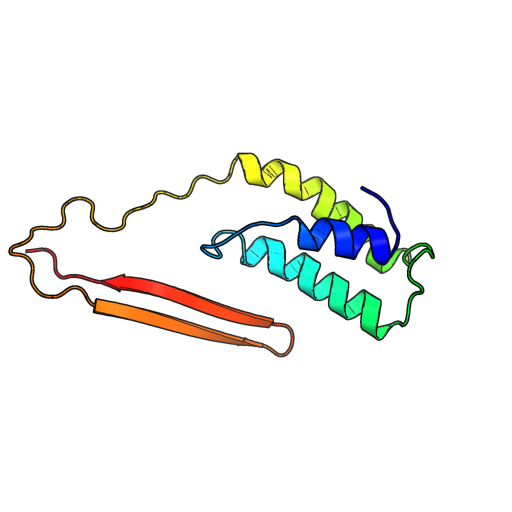00 93.31 88 HIS A N 1
ATOM 712 C CA . HIS A 1 88 ? 15.385 -3.186 -13.873 1.00 93.31 88 HIS A CA 1
ATOM 713 C C . HIS A 1 88 ? 14.428 -3.263 -12.692 1.00 93.31 88 HIS A C 1
ATOM 715 O O . HIS A 1 88 ? 13.563 -2.401 -12.530 1.00 93.31 88 HIS A O 1
ATOM 721 N N . ILE A 1 89 ? 14.571 -4.305 -11.876 1.00 95.62 89 ILE A N 1
ATOM 722 C CA . ILE A 1 89 ? 13.728 -4.533 -10.703 1.00 95.62 89 ILE A CA 1
ATOM 723 C C . ILE A 1 89 ? 14.588 -4.373 -9.459 1.00 95.62 89 ILE A C 1
ATOM 725 O O . ILE A 1 89 ? 15.607 -5.043 -9.309 1.00 95.62 89 ILE A O 1
ATOM 729 N N . PHE A 1 90 ? 14.142 -3.508 -8.557 1.00 94.75 90 PHE A N 1
ATOM 730 C CA . PHE A 1 90 ? 14.732 -3.338 -7.239 1.00 94.75 90 PHE A CA 1
ATOM 731 C C . PHE A 1 90 ? 13.751 -3.872 -6.207 1.00 94.75 90 PHE A C 1
ATOM 733 O O . PHE A 1 90 ? 12.553 -3.593 -6.278 1.00 94.75 90 PHE A O 1
ATOM 740 N N . CYS A 1 91 ? 14.254 -4.633 -5.245 1.00 94.44 91 CYS A N 1
ATOM 741 C CA . CYS A 1 91 ? 13.462 -5.153 -4.143 1.00 94.44 91 CYS A CA 1
ATOM 742 C C . CYS A 1 91 ? 14.166 -4.888 -2.820 1.00 94.44 91 CYS A C 1
ATOM 744 O O . CYS A 1 91 ? 15.392 -4.943 -2.742 1.00 94.44 91 CYS A O 1
ATOM 746 N N . ASP A 1 92 ? 13.372 -4.642 -1.786 1.00 94.12 92 ASP A N 1
ATOM 747 C CA . ASP A 1 92 ? 13.853 -4.515 -0.418 1.00 94.12 92 ASP A CA 1
ATOM 748 C C . ASP A 1 92 ? 12.862 -5.166 0.551 1.00 94.12 92 ASP A C 1
ATOM 750 O O . ASP A 1 92 ? 11.676 -5.359 0.252 1.00 94.12 92 ASP A O 1
ATOM 754 N N . SER A 1 93 ? 13.364 -5.539 1.720 1.00 92.75 93 SER A N 1
ATOM 755 C CA . SER A 1 93 ? 12.593 -6.221 2.743 1.00 92.75 93 SER A CA 1
ATOM 756 C C . SER A 1 93 ? 12.950 -5.735 4.134 1.00 92.75 93 SER A C 1
ATOM 758 O O . SER A 1 93 ? 14.110 -5.522 4.471 1.00 92.75 93 SER A O 1
ATOM 760 N N . SER A 1 94 ? 11.931 -5.653 4.974 1.00 90.88 94 SER A N 1
ATOM 761 C CA . SER A 1 94 ? 12.058 -5.445 6.410 1.00 90.88 94 SER A CA 1
ATOM 762 C C . SER A 1 94 ? 11.255 -6.514 7.146 1.00 90.88 94 SER A C 1
ATOM 764 O O . SER A 1 94 ? 10.486 -7.258 6.541 1.00 90.88 94 SER A O 1
ATOM 766 N N . GLN A 1 95 ? 11.354 -6.539 8.474 1.00 89.00 95 GLN A N 1
ATOM 767 C CA . GLN A 1 95 ? 10.486 -7.387 9.302 1.00 89.00 95 GLN A CA 1
ATOM 768 C C . GLN A 1 95 ? 8.994 -7.031 9.190 1.00 89.00 95 GLN A C 1
ATOM 770 O O . GLN A 1 95 ? 8.148 -7.796 9.636 1.00 89.00 95 GLN A O 1
ATOM 775 N N . VAL A 1 96 ? 8.667 -5.869 8.619 1.00 85.94 96 VAL A N 1
ATOM 776 C CA . VAL A 1 96 ? 7.301 -5.338 8.554 1.00 85.94 96 VAL A CA 1
ATOM 777 C C . VAL A 1 96 ? 6.693 -5.499 7.160 1.00 85.94 96 VAL A C 1
ATOM 779 O O . VAL A 1 96 ? 5.495 -5.736 7.022 1.00 85.94 96 VAL A O 1
ATOM 782 N N . VAL A 1 97 ? 7.494 -5.335 6.105 1.00 89.12 97 VAL A N 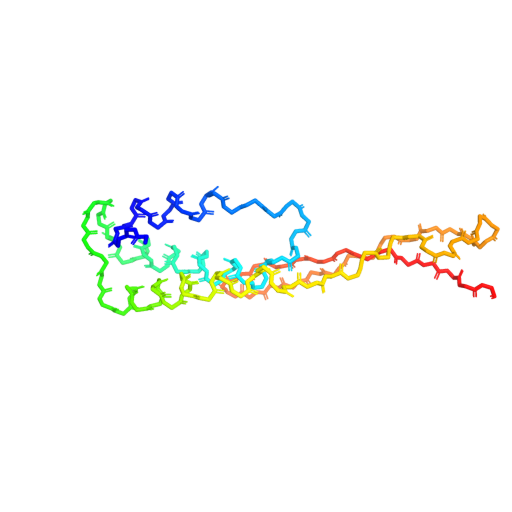1
ATOM 783 C CA . VAL A 1 97 ? 7.011 -5.349 4.721 1.00 89.12 97 VAL A CA 1
ATOM 784 C C . VAL A 1 97 ? 8.114 -5.736 3.738 1.00 89.12 97 VAL A C 1
ATOM 786 O O . VAL A 1 97 ? 9.284 -5.414 3.946 1.00 89.12 97 VAL A O 1
ATOM 789 N N . TYR A 1 98 ? 7.696 -6.345 2.632 1.00 90.75 98 TYR A N 1
ATOM 790 C CA . TYR A 1 98 ? 8.464 -6.533 1.405 1.00 90.75 98 TYR A CA 1
ATOM 791 C C . TYR A 1 98 ? 7.965 -5.567 0.326 1.00 90.75 98 TYR A C 1
ATOM 793 O O . TYR A 1 98 ? 6.755 -5.411 0.143 1.00 90.75 98 TYR A O 1
ATOM 801 N N . GLY A 1 99 ? 8.882 -4.932 -0.397 1.00 91.94 99 GLY A N 1
ATOM 802 C CA . GLY A 1 99 ? 8.569 -4.007 -1.480 1.00 91.94 99 GLY A CA 1
ATOM 803 C C . GLY A 1 99 ? 9.401 -4.297 -2.720 1.00 91.94 99 GLY A C 1
ATOM 804 O O . GLY A 1 99 ? 10.539 -4.751 -2.625 1.00 91.94 99 GLY A O 1
ATOM 805 N N . ALA A 1 100 ? 8.831 -4.019 -3.888 1.00 93.19 100 ALA A N 1
ATOM 806 C CA . ALA A 1 100 ? 9.549 -4.065 -5.150 1.00 93.19 100 ALA A CA 1
ATOM 807 C C . ALA A 1 100 ? 9.082 -2.934 -6.066 1.00 93.19 100 ALA A C 1
ATOM 809 O O . ALA A 1 100 ? 7.918 -2.530 -6.025 1.00 93.19 100 ALA A O 1
ATOM 810 N N . VAL A 1 101 ? 9.996 -2.439 -6.893 1.00 92.19 101 VAL A N 1
ATOM 811 C CA . VAL A 1 101 ? 9.744 -1.434 -7.927 1.00 92.19 101 VAL A CA 1
ATOM 812 C C . VAL A 1 101 ? 10.423 -1.870 -9.219 1.00 92.19 101 VAL A C 1
ATOM 814 O O . VAL A 1 101 ? 11.517 -2.433 -9.194 1.00 92.19 101 VAL A O 1
ATOM 817 N N . ALA A 1 102 ? 9.763 -1.623 -10.346 1.00 91.38 102 ALA A N 1
ATOM 818 C CA . ALA A 1 102 ? 10.281 -1.934 -11.671 1.00 91.38 102 ALA A CA 1
ATOM 819 C C . ALA A 1 102 ? 10.405 -0.649 -12.490 1.00 91.38 102 ALA A C 1
ATOM 821 O O . ALA A 1 102 ? 9.479 0.165 -12.523 1.00 91.38 102 ALA A O 1
ATOM 822 N N . TYR A 1 103 ? 11.536 -0.495 -13.167 1.00 89.00 103 TYR A N 1
ATOM 823 C CA . TYR A 1 103 ? 11.820 0.615 -14.065 1.00 89.00 103 TYR A CA 1
ATOM 824 C C . TYR A 1 103 ? 12.145 0.079 -15.452 1.00 89.00 103 TYR A C 1
ATOM 826 O O . TYR A 1 103 ? 12.830 -0.935 -15.587 1.00 89.00 103 TYR A O 1
ATOM 834 N N . PHE A 1 104 ? 11.682 0.786 -16.477 1.00 88.12 104 PHE A N 1
ATOM 835 C CA . PHE A 1 104 ? 12.234 0.631 -17.814 1.00 88.12 104 PHE A CA 1
ATOM 836 C C . PHE A 1 104 ? 13.428 1.564 -17.954 1.00 88.12 104 PHE A C 1
ATOM 838 O O . PHE A 1 104 ? 13.338 2.747 -17.623 1.00 88.12 104 PHE A O 1
ATOM 845 N N . ARG A 1 105 ? 14.542 1.019 -18.430 1.00 86.31 105 ARG A N 1
ATOM 846 C CA . ARG A 1 105 ? 15.756 1.757 -18.750 1.00 86.31 105 ARG A CA 1
ATOM 847 C C . ARG A 1 105 ? 16.008 1.636 -20.242 1.00 86.31 105 ARG A C 1
ATOM 849 O O . ARG A 1 105 ? 15.879 0.554 -20.811 1.00 86.31 105 ARG A O 1
ATOM 856 N N . TRP A 1 106 ? 16.432 2.739 -20.837 1.00 84.12 106 TRP A N 1
ATOM 857 C CA . TRP A 1 106 ? 16.986 2.743 -22.173 1.00 84.12 106 TRP A CA 1
ATOM 858 C C . TRP A 1 106 ? 18.060 3.815 -22.341 1.00 84.12 106 TRP A C 1
ATOM 860 O O . TRP A 1 106 ? 18.190 4.706 -21.500 1.00 84.12 106 TRP A O 1
ATOM 870 N N . GLU A 1 107 ? 18.844 3.708 -23.409 1.00 77.44 107 GLU A N 1
ATOM 871 C CA . GLU A 1 107 ? 19.876 4.688 -23.747 1.00 77.44 107 GLU A CA 1
ATOM 872 C C . GLU A 1 107 ? 19.284 5.791 -24.623 1.00 77.44 107 GLU A C 1
ATOM 874 O O . GLU A 1 107 ? 18.600 5.515 -25.602 1.00 77.44 107 GLU A O 1
ATOM 879 N N . THR A 1 108 ? 19.518 7.050 -24.265 1.00 72.50 108 THR A N 1
ATOM 880 C CA . THR A 1 108 ? 19.191 8.198 -25.119 1.00 72.50 108 THR A CA 1
ATOM 881 C C . THR A 1 108 ? 20.403 8.519 -25.983 1.00 72.50 108 THR A C 1
ATOM 883 O O . THR A 1 108 ? 21.491 8.689 -25.427 1.00 72.50 108 THR A O 1
ATOM 886 N N . THR A 1 109 ? 20.223 8.576 -27.303 1.00 63.19 109 THR A N 1
ATOM 887 C CA . THR A 1 109 ? 21.267 8.981 -28.260 1.00 63.19 109 THR A CA 1
ATOM 888 C C . THR A 1 109 ? 21.615 10.460 -28.127 1.00 63.19 109 THR A C 1
ATOM 890 O O . THR A 1 109 ? 20.695 11.262 -27.843 1.00 63.19 109 THR A O 1
#

Solvent-accessible surface area (backbone atoms only — not comparable to full-atom values): 6986 Å² total; per-residue (Å²): 134,64,66,20,52,48,42,46,52,60,52,60,71,66,66,83,60,97,82,48,82,58,40,84,65,50,48,59,56,54,46,50,51,50,54,48,58,75,73,64,66,53,55,82,40,73,52,58,68,74,60,40,51,54,48,52,51,54,58,64,54,53,66,60,57,76,73,66,80,79,87,85,74,90,60,80,87,64,51,89,83,33,73,72,80,43,80,48,75,51,73,54,75,56,101,83,50,76,50,74,50,76,42,81,45,70,65,83,128

Organism: Araneus ventricosus (NCBI:txid182803)

Foldseek 3Di:
DDFFLQVLVVVLVPDDDPQCPCVVLSLLSVLLNVVCVVVPGDGGDGDDPVSSVSSVVSVVCVVVVVVDDDDDDPQDPNDPPFDDKDKDKDWDDDPRDTDMHIDIDTDDD

Secondary structure (DSSP, 8-state):
---BHHHHHHHHTT---TT-TTHHHHHHHHHHHHHHHHTT--SSSBPPHHHHHHHHHHHHHGGGGGG------SSTT--TTS-PPEEEEEEEE-SS-EEEEEEEE----

Sequence (109 aa):
MGNTKRSVLSTVARVFDPLGFISPFVVRVKKLVQEIWEIGVDWDSKLPDDLRIKWEKWCCETGCLSDVRINRCYFSNWDRDAGGIEMHIFCDSSQVVYGAVAYFRWETT

Mean predicted aligned error: 5.51 Å

Radius of gyration: 18.98 Å; Cα contacts (8 Å, |Δi|>4): 90; chains: 1; bounding box: 39×27×54 Å